Protein AF-A0A938BAH7-F1 (afdb_monomer_lite)

Sequence (64 aa):
MEPQGFRGIWIYEGVEYEDELIRFVLDVEDTPETEAFFREYKELLKERCKQLDLWMTLHPIRIF

Radius of gyration: 13.94 Å; chains: 1; bounding box: 30×31×38 Å

Structure (mmCIF, N/CA/C/O backbone):
data_AF-A0A938BAH7-F1
#
_entry.id   AF-A0A938BAH7-F1
#
loop_
_atom_site.group_PDB
_atom_site.id
_atom_site.type_symbol
_atom_site.label_atom_id
_atom_site.label_alt_id
_atom_site.label_comp_id
_atom_site.label_asym_id
_atom_site.label_entity_id
_atom_site.label_seq_id
_atom_site.pdbx_PDB_ins_code
_atom_site.Cartn_x
_atom_site.Cartn_y
_atom_site.Cartn_z
_atom_site.occupancy
_atom_site.B_iso_or_equiv
_atom_site.auth_seq_id
_atom_site.auth_comp_id
_atom_site.auth_asym_id
_atom_site.auth_atom_id
_atom_site.pdbx_PDB_model_num
ATOM 1 N N . MET A 1 1 ? -8.604 -1.849 -14.622 1.00 56.53 1 MET A N 1
ATOM 2 C CA . MET A 1 1 ? -9.030 -2.697 -13.493 1.00 56.53 1 MET A CA 1
ATOM 3 C C . MET A 1 1 ? -9.896 -1.842 -12.584 1.00 56.53 1 MET A C 1
ATOM 5 O O . MET A 1 1 ? -9.512 -0.703 -12.351 1.00 56.53 1 MET A O 1
ATOM 9 N N . GLU A 1 2 ? -11.059 -2.320 -12.148 1.00 57.25 2 GLU A N 1
ATOM 10 C CA . GLU A 1 2 ? -11.951 -1.544 -11.272 1.00 57.25 2 GLU A CA 1
ATOM 11 C C . GLU A 1 2 ? -11.669 -1.860 -9.791 1.00 57.25 2 GLU A C 1
ATOM 13 O O . GLU A 1 2 ? -11.400 -3.023 -9.472 1.00 57.25 2 GLU A O 1
ATOM 18 N N . PRO A 1 3 ? -11.689 -0.856 -8.893 1.00 68.75 3 PRO A N 1
ATOM 19 C CA . PRO A 1 3 ? -11.508 -1.075 -7.462 1.00 68.75 3 PRO A CA 1
ATOM 20 C C . PRO A 1 3 ? -12.596 -1.994 -6.897 1.00 68.75 3 PRO A C 1
ATOM 22 O O . PRO A 1 3 ? -13.783 -1.789 -7.145 1.00 68.75 3 PRO A O 1
ATOM 25 N N . GLN A 1 4 ? -12.191 -2.996 -6.115 1.00 68.75 4 GLN A N 1
ATOM 26 C CA . GLN A 1 4 ? -13.114 -3.916 -5.445 1.00 68.75 4 GLN A CA 1
ATOM 27 C C . GLN A 1 4 ? -13.262 -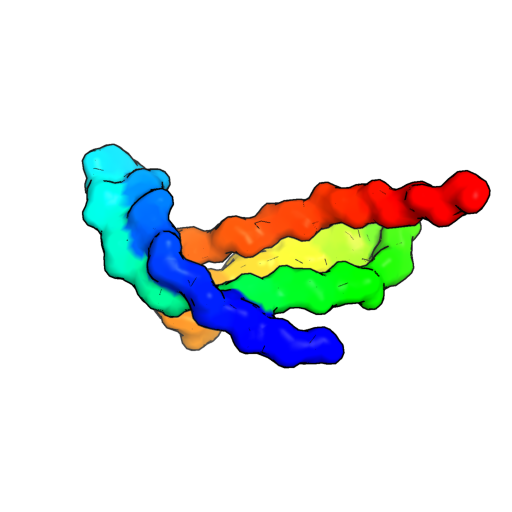3.523 -3.973 1.00 68.75 4 GLN A C 1
ATOM 29 O O . GLN A 1 4 ? -12.258 -3.371 -3.273 1.00 68.75 4 GLN A O 1
ATOM 34 N N . GLY A 1 5 ? -14.507 -3.365 -3.514 1.00 72.06 5 GLY A N 1
ATOM 35 C CA . GLY A 1 5 ? -14.827 -3.187 -2.097 1.00 72.06 5 GLY A CA 1
ATOM 36 C C . GLY A 1 5 ? -14.687 -4.504 -1.327 1.00 72.06 5 GLY A C 1
ATOM 37 O O . GLY A 1 5 ? -15.103 -5.556 -1.814 1.00 72.06 5 GLY A O 1
ATOM 38 N N . PHE A 1 6 ? -14.101 -4.456 -0.135 1.00 76.75 6 PHE A N 1
ATOM 39 C CA . PHE A 1 6 ? -13.870 -5.607 0.733 1.00 76.75 6 PHE A CA 1
ATOM 40 C C . PHE A 1 6 ? -14.137 -5.230 2.190 1.00 76.75 6 PHE A C 1
ATOM 42 O O . PHE A 1 6 ? -13.590 -4.252 2.684 1.00 76.75 6 PHE A O 1
ATOM 49 N N . ARG A 1 7 ? -14.940 -6.023 2.903 1.00 81.88 7 ARG A N 1
ATOM 50 C CA . ARG A 1 7 ? -15.156 -5.826 4.340 1.00 81.88 7 ARG A CA 1
ATOM 51 C C . ARG A 1 7 ? -14.040 -6.523 5.110 1.00 81.88 7 ARG A C 1
ATOM 53 O O . ARG A 1 7 ? -13.925 -7.746 5.042 1.00 81.88 7 ARG A O 1
ATOM 60 N N . GLY A 1 8 ? -13.197 -5.745 5.779 1.00 82.94 8 GLY A N 1
ATOM 61 C CA . GLY A 1 8 ? -12.008 -6.232 6.470 1.00 82.94 8 GLY A CA 1
ATOM 62 C C . GLY A 1 8 ? -12.086 -6.015 7.973 1.00 82.94 8 GLY A C 1
ATOM 63 O O . GLY A 1 8 ? -12.523 -4.961 8.424 1.00 82.94 8 GLY A O 1
ATOM 64 N N . ILE A 1 9 ? -11.619 -7.006 8.732 1.00 86.44 9 ILE A N 1
ATOM 65 C CA . ILE A 1 9 ? -11.327 -6.863 10.160 1.00 86.44 9 ILE A CA 1
ATOM 66 C C . ILE A 1 9 ? -9.808 -6.837 10.311 1.00 86.44 9 ILE A C 1
ATOM 68 O O . ILE A 1 9 ? -9.121 -7.709 9.773 1.00 86.44 9 ILE A O 1
ATOM 72 N N . TRP A 1 10 ? -9.275 -5.841 11.012 1.00 85.44 10 TRP A N 1
ATOM 73 C CA . TRP A 1 10 ? -7.838 -5.695 11.242 1.00 85.44 10 TRP A CA 1
ATOM 74 C C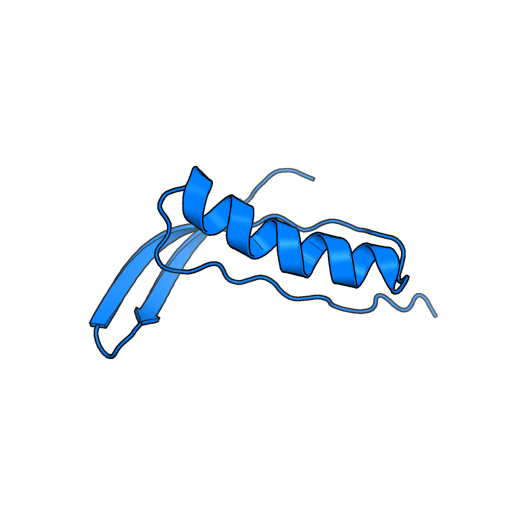 . TRP A 1 10 ? -7.549 -5.223 12.668 1.00 85.44 10 TRP A C 1
ATOM 76 O O . TRP A 1 10 ? -8.388 -4.600 13.311 1.00 85.44 10 TRP A O 1
ATOM 86 N N . ILE A 1 11 ? -6.363 -5.562 13.182 1.00 85.50 11 ILE A N 1
ATOM 87 C CA . ILE A 1 11 ? -5.939 -5.210 14.542 1.00 85.50 11 ILE A CA 1
ATOM 88 C C . ILE A 1 11 ? -4.793 -4.211 14.460 1.00 85.50 11 ILE A C 1
ATOM 90 O O . ILE A 1 11 ? -3.791 -4.469 13.791 1.00 85.50 11 ILE A O 1
ATOM 94 N N . TYR A 1 12 ? -4.909 -3.112 15.198 1.00 84.88 12 TYR A N 1
ATOM 95 C CA . TYR A 1 12 ? -3.853 -2.118 15.341 1.00 84.88 12 TYR A CA 1
ATOM 96 C C . TYR A 1 12 ? -3.742 -1.671 16.788 1.00 84.88 12 TYR A C 1
ATOM 98 O O . TYR A 1 12 ? -4.739 -1.340 17.425 1.00 84.88 12 TYR A O 1
ATOM 106 N N . GLU A 1 13 ? -2.522 -1.748 17.324 1.00 88.50 13 GLU A N 1
ATOM 107 C CA . GLU A 1 13 ? -2.226 -1.496 18.743 1.00 88.50 13 GLU A CA 1
ATOM 108 C C . GLU A 1 13 ? -3.153 -2.264 19.711 1.00 88.50 13 GLU A C 1
ATOM 110 O O . GLU A 1 13 ? -3.488 -1.798 20.796 1.00 88.50 13 GLU A O 1
ATOM 115 N N . GLY A 1 14 ? -3.571 -3.476 19.320 1.00 89.94 14 GLY A N 1
ATOM 116 C CA . GLY A 1 14 ? -4.444 -4.341 20.122 1.00 89.94 14 GLY A CA 1
ATOM 117 C C . GLY A 1 14 ? -5.937 -4.001 20.056 1.00 89.94 14 GLY A C 1
ATOM 118 O O . GLY A 1 14 ? -6.727 -4.678 20.709 1.00 89.94 14 GLY A O 1
ATOM 119 N N . VAL A 1 15 ? -6.332 -3.000 19.265 1.00 89.94 15 VAL A N 1
ATOM 120 C CA . VAL A 1 15 ? -7.734 -2.661 18.993 1.00 89.94 15 VAL A CA 1
ATOM 121 C C . VAL A 1 15 ? -8.157 -3.289 17.670 1.00 89.94 15 VAL A C 1
ATOM 123 O O . VAL A 1 15 ? -7.429 -3.202 16.683 1.00 89.94 15 VAL A O 1
ATOM 126 N N . GLU A 1 16 ? -9.322 -3.930 17.660 1.00 90.31 16 GLU A N 1
ATOM 127 C CA . GLU A 1 16 ? -9.942 -4.472 16.452 1.00 90.31 16 GLU A CA 1
ATOM 128 C C . GLU A 1 16 ? -10.766 -3.390 15.746 1.00 90.31 16 GLU A C 1
ATOM 130 O O . GLU A 1 16 ? -11.531 -2.658 16.377 1.00 90.31 16 GLU A O 1
ATOM 135 N N . TYR A 1 17 ? -10.607 -3.309 14.431 1.00 86.38 17 TYR A N 1
ATOM 136 C CA . TYR A 1 17 ? -11.289 -2.375 13.553 1.00 86.38 17 TYR A CA 1
ATOM 137 C C . TYR A 1 17 ? -12.011 -3.151 12.458 1.00 86.38 17 TYR A C 1
ATOM 139 O O . TYR A 1 17 ? -11.438 -4.052 11.845 1.00 86.38 17 TYR A O 1
ATOM 147 N N . GLU A 1 18 ? -13.252 -2.764 12.187 1.00 88.81 18 GLU A N 1
ATOM 148 C CA . GLU A 1 18 ? -14.039 -3.246 11.058 1.00 88.81 18 GLU A CA 1
ATOM 149 C C . GLU A 1 18 ? -14.184 -2.107 10.045 1.00 88.81 18 GLU A C 1
ATOM 151 O O . GLU A 1 18 ? -14.589 -1.006 10.419 1.00 88.81 18 GLU A O 1
ATOM 156 N N . ASP A 1 19 ? -13.829 -2.355 8.782 1.00 84.75 19 ASP A N 1
ATOM 157 C CA . ASP A 1 19 ? -13.793 -1.312 7.751 1.00 84.75 19 ASP A CA 1
ATOM 158 C C . ASP A 1 19 ? -14.236 -1.821 6.367 1.00 84.75 19 ASP A C 1
ATOM 160 O O . ASP A 1 19 ? -14.136 -3.012 6.045 1.00 84.75 19 ASP A O 1
ATOM 164 N N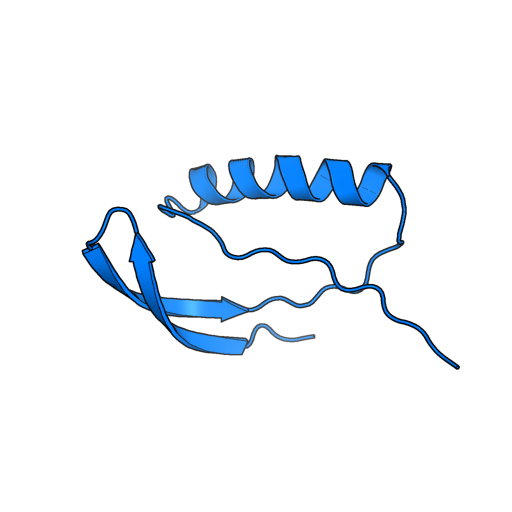 . GLU A 1 20 ? -14.710 -0.896 5.534 1.00 85.12 20 GLU A N 1
ATOM 165 C CA . GLU A 1 20 ? -14.963 -1.105 4.111 1.00 85.12 20 GLU A CA 1
ATOM 166 C C . GLU A 1 20 ? -13.745 -0.638 3.310 1.00 85.12 20 GLU A C 1
ATOM 168 O O . GLU A 1 20 ? -13.554 0.537 2.999 1.00 85.12 20 GLU A O 1
ATOM 173 N N . LEU A 1 21 ? -12.895 -1.596 2.964 1.00 83.44 21 LEU A N 1
ATOM 174 C CA . LEU A 1 21 ? -11.639 -1.361 2.276 1.00 83.44 21 LEU A CA 1
ATOM 175 C C . LEU A 1 21 ? -11.841 -1.342 0.764 1.00 83.44 21 LEU A C 1
ATOM 177 O O . LEU A 1 21 ? -12.588 -2.144 0.203 1.00 83.44 21 LEU A O 1
ATOM 181 N N . ILE A 1 22 ? -11.092 -0.479 0.084 1.00 84.38 22 ILE A N 1
ATOM 182 C CA . ILE A 1 22 ? -10.973 -0.508 -1.373 1.00 84.38 22 ILE A CA 1
ATOM 183 C C . ILE A 1 22 ? -9.629 -1.131 -1.734 1.00 84.38 22 ILE A C 1
ATOM 185 O O . ILE A 1 22 ? -8.576 -0.633 -1.333 1.00 84.38 22 ILE A O 1
ATOM 189 N N . ARG A 1 23 ? -9.653 -2.205 -2.528 1.00 87.31 23 ARG A N 1
ATOM 190 C CA . ARG A 1 23 ? -8.438 -2.850 -3.029 1.00 87.31 23 ARG A CA 1
ATOM 191 C C . ARG A 1 23 ? -8.112 -2.388 -4.445 1.00 87.31 23 ARG A C 1
ATOM 193 O O . ARG A 1 23 ? -8.916 -2.545 -5.364 1.00 87.31 23 ARG A O 1
ATOM 200 N N . PHE A 1 24 ? -6.880 -1.918 -4.620 1.00 87.50 24 PHE A N 1
ATOM 201 C CA . PHE A 1 24 ? -6.265 -1.665 -5.920 1.00 87.50 24 PHE A CA 1
ATOM 202 C C . PHE A 1 24 ? -5.201 -2.729 -6.203 1.00 87.50 24 PHE A C 1
ATOM 204 O O . PHE A 1 24 ? -4.470 -3.140 -5.303 1.00 87.50 24 PHE A O 1
ATOM 211 N N . VAL A 1 25 ? -5.115 -3.175 -7.455 1.00 89.62 25 VAL A N 1
ATOM 212 C CA . VAL A 1 25 ? -3.997 -3.981 -7.964 1.00 89.62 25 VAL A CA 1
ATOM 213 C C . VAL A 1 25 ? -3.474 -3.261 -9.194 1.00 89.62 25 VAL A C 1
ATOM 215 O O . VAL A 1 25 ? -4.256 -2.848 -10.054 1.00 89.62 25 VAL A O 1
ATOM 218 N N . LEU A 1 26 ? -2.166 -3.046 -9.213 1.00 89.62 26 LEU A N 1
ATOM 219 C CA . LEU A 1 26 ? -1.465 -2.280 -10.228 1.00 89.62 26 LEU A CA 1
ATOM 220 C C . LEU A 1 26 ? -0.312 -3.137 -10.732 1.00 89.62 26 LEU A C 1
ATOM 222 O O . LEU A 1 26 ? 0.490 -3.611 -9.928 1.00 89.62 26 LEU A O 1
ATOM 226 N N . ASP A 1 27 ? -0.231 -3.296 -12.046 1.00 91.12 27 ASP A N 1
ATOM 227 C CA . ASP A 1 27 ? 0.933 -3.887 -12.692 1.00 91.12 27 ASP A CA 1
ATOM 228 C C . ASP A 1 27 ? 1.940 -2.768 -12.954 1.00 91.12 27 ASP A C 1
ATOM 230 O O . ASP A 1 27 ? 1.615 -1.759 -13.587 1.00 91.12 27 ASP A O 1
ATOM 234 N N . VAL A 1 28 ? 3.146 -2.924 -12.417 1.00 90.88 28 VAL A N 1
ATOM 235 C CA . VAL A 1 28 ? 4.217 -1.925 -12.478 1.00 90.88 28 VAL A CA 1
ATOM 236 C C . VAL A 1 28 ? 5.539 -2.599 -12.822 1.00 90.88 28 VAL A C 1
ATOM 238 O O . VAL A 1 28 ? 5.692 -3.808 -12.638 1.00 90.88 28 VAL A O 1
ATOM 241 N N . GLU A 1 29 ? 6.492 -1.825 -13.337 1.00 92.19 29 GLU A N 1
ATOM 242 C CA . GLU A 1 29 ? 7.839 -2.330 -13.604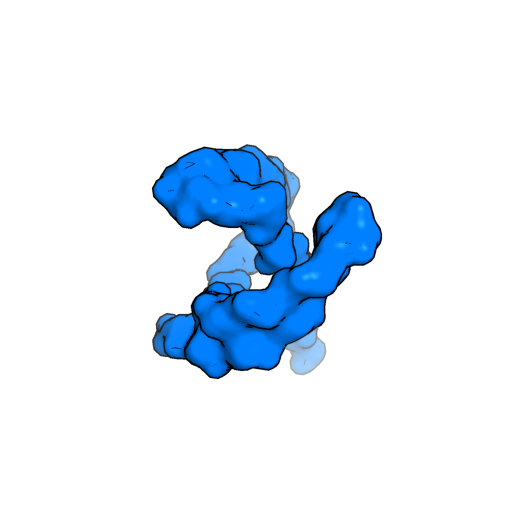 1.00 92.19 29 GLU A CA 1
ATOM 243 C C . GLU A 1 29 ? 8.564 -2.666 -12.291 1.00 92.19 29 GLU A C 1
ATOM 245 O O . GLU A 1 29 ? 8.510 -1.905 -11.324 1.00 92.19 29 GLU A O 1
ATOM 250 N N . ASP A 1 30 ? 9.255 -3.808 -12.259 1.00 90.94 30 ASP A N 1
ATOM 251 C CA . ASP A 1 30 ? 10.037 -4.251 -11.099 1.00 90.94 30 ASP A CA 1
ATOM 252 C C . ASP A 1 30 ? 11.411 -3.564 -11.102 1.00 90.94 30 ASP A C 1
ATOM 254 O O . ASP A 1 30 ? 12.407 -4.108 -11.586 1.00 90.94 30 ASP A O 1
ATOM 258 N N . THR A 1 31 ? 11.435 -2.315 -10.629 1.00 94.00 31 THR A N 1
ATOM 259 C CA . THR A 1 31 ? 12.650 -1.501 -10.511 1.00 94.00 31 THR A CA 1
ATOM 260 C C . THR A 1 31 ? 12.835 -0.961 -9.090 1.00 94.00 31 THR A C 1
ATOM 262 O O . THR A 1 31 ? 11.845 -0.720 -8.386 1.00 94.00 31 THR A O 1
ATOM 265 N N . PRO A 1 32 ? 14.086 -0.701 -8.655 1.00 94.19 32 PRO A N 1
ATOM 266 C CA . PRO A 1 32 ? 14.354 -0.071 -7.361 1.00 94.19 32 PRO A CA 1
ATOM 267 C C . PRO A 1 32 ? 13.637 1.276 -7.180 1.00 94.19 32 PRO A C 1
ATOM 269 O O . PRO A 1 32 ? 13.196 1.606 -6.080 1.00 94.19 32 PRO A O 1
ATOM 272 N N . GLU A 1 33 ? 13.489 2.048 -8.258 1.00 95.31 33 GLU A N 1
ATOM 273 C CA . GLU A 1 33 ? 12.796 3.336 -8.255 1.00 95.31 33 GLU A CA 1
ATOM 274 C C . GLU A 1 33 ? 11.296 3.174 -7.979 1.00 95.31 33 GLU A C 1
ATOM 276 O O . GLU A 1 33 ? 10.725 3.941 -7.202 1.00 95.31 33 GLU A O 1
ATOM 281 N N . THR A 1 34 ? 10.661 2.159 -8.573 1.00 93.50 34 THR A N 1
ATOM 282 C CA . THR A 1 34 ? 9.243 1.854 -8.343 1.00 93.50 34 THR A CA 1
ATOM 283 C C . THR A 1 34 ? 9.008 1.422 -6.899 1.00 93.50 34 THR A C 1
ATOM 285 O O . THR A 1 34 ? 8.067 1.890 -6.254 1.00 93.50 34 THR A O 1
ATOM 288 N N . GLU A 1 35 ? 9.887 0.581 -6.351 1.00 91.56 35 GLU A N 1
ATOM 289 C CA . GLU A 1 35 ? 9.806 0.175 -4.949 1.00 91.56 35 GLU A CA 1
ATOM 290 C C . GLU A 1 35 ? 9.934 1.381 -4.002 1.00 91.56 35 GLU A C 1
ATOM 292 O O . GLU A 1 35 ? 9.120 1.539 -3.086 1.00 91.56 35 GLU A O 1
ATOM 297 N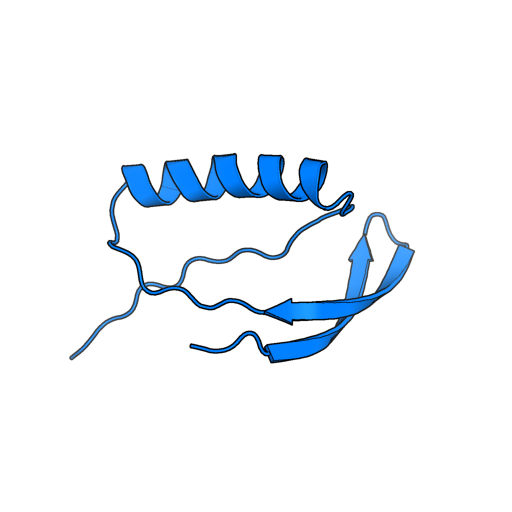 N . ALA A 1 36 ? 10.921 2.253 -4.235 1.00 94.44 36 ALA A N 1
ATOM 298 C CA . ALA A 1 36 ? 11.124 3.461 -3.439 1.00 94.44 36 ALA A CA 1
ATOM 299 C C . ALA A 1 36 ? 9.903 4.395 -3.499 1.00 94.44 36 ALA A C 1
ATOM 301 O O . ALA A 1 36 ? 9.418 4.840 -2.457 1.00 94.44 36 ALA A O 1
ATOM 302 N N . PHE A 1 37 ? 9.348 4.610 -4.696 1.00 95.00 37 PHE A N 1
ATOM 303 C CA . PHE A 1 37 ? 8.148 5.418 -4.887 1.00 95.00 37 PHE A CA 1
ATOM 304 C C . PHE A 1 37 ? 6.971 4.907 -4.049 1.00 95.00 37 PHE A C 1
ATOM 306 O O . PHE A 1 37 ? 6.356 5.683 -3.322 1.00 95.00 37 PHE A O 1
ATOM 313 N N . PHE A 1 38 ? 6.651 3.609 -4.106 1.00 93.88 38 PHE A N 1
ATOM 314 C CA . PHE A 1 38 ? 5.495 3.073 -3.378 1.00 93.88 38 PHE A CA 1
ATOM 315 C C . PHE A 1 38 ? 5.682 3.094 -1.857 1.00 93.88 38 PHE A C 1
ATOM 317 O O . PHE A 1 38 ? 4.705 3.294 -1.130 1.00 93.88 38 PHE A O 1
ATOM 324 N N . ARG A 1 39 ? 6.921 2.966 -1.364 1.00 92.19 39 ARG A N 1
ATOM 325 C CA . ARG A 1 39 ? 7.231 3.137 0.065 1.00 92.19 39 ARG A CA 1
ATOM 326 C C . ARG A 1 39 ? 6.910 4.552 0.547 1.00 92.19 39 ARG A C 1
ATOM 328 O O . ARG A 1 39 ? 6.245 4.701 1.569 1.00 92.19 39 ARG A O 1
ATOM 335 N N . GLU A 1 40 ? 7.327 5.573 -0.195 1.00 95.19 40 GLU A N 1
ATOM 336 C CA . GLU A 1 40 ? 7.031 6.976 0.132 1.00 95.19 40 GLU A CA 1
ATOM 337 C C . GLU A 1 40 ? 5.545 7.303 -0.061 1.00 95.19 40 GLU A C 1
ATOM 339 O O . GLU A 1 40 ? 4.911 7.958 0.772 1.00 95.19 40 GLU A O 1
ATOM 344 N N . TYR A 1 41 ? 4.959 6.794 -1.143 1.00 93.81 41 TYR A N 1
ATOM 345 C CA . TYR A 1 41 ? 3.562 7.020 -1.480 1.00 93.81 41 TYR A CA 1
ATOM 346 C C . TYR A 1 41 ? 2.606 6.423 -0.441 1.00 93.81 41 TYR A C 1
ATOM 348 O O . TYR A 1 41 ? 1.566 7.023 -0.164 1.00 93.81 41 TYR A O 1
ATOM 356 N N . LYS A 1 42 ? 2.961 5.294 0.193 1.00 92.38 42 LYS A N 1
ATOM 357 C CA . LYS A 1 42 ? 2.184 4.724 1.304 1.00 92.38 42 LYS A CA 1
ATOM 358 C C . LYS A 1 42 ? 2.004 5.732 2.444 1.00 92.38 42 LYS A C 1
ATOM 360 O O . LYS A 1 42 ? 0.881 5.910 2.915 1.00 92.38 42 LYS A O 1
ATOM 365 N N . GLU A 1 43 ? 3.069 6.402 2.878 1.00 92.88 43 GLU A N 1
ATOM 366 C CA . GLU A 1 43 ? 2.976 7.364 3.985 1.00 92.88 43 GLU A CA 1
ATOM 367 C C . GLU A 1 43 ? 2.169 8.606 3.589 1.00 92.88 43 GLU A C 1
ATOM 369 O O . GLU A 1 43 ? 1.320 9.065 4.355 1.00 92.88 43 GLU A O 1
ATOM 374 N N . LEU A 1 44 ? 2.326 9.077 2.347 1.00 94.69 44 LEU A N 1
ATOM 375 C CA . LEU A 1 44 ? 1.506 10.162 1.805 1.00 94.69 44 LEU A CA 1
ATOM 376 C C . LEU A 1 44 ? 0.010 9.806 1.778 1.00 94.69 44 LEU A C 1
ATOM 378 O O . LEU A 1 44 ? -0.840 10.651 2.067 1.00 94.69 44 LEU A O 1
ATOM 382 N N . LEU A 1 45 ? -0.334 8.568 1.416 1.00 92.81 45 LEU A N 1
ATOM 383 C CA . LEU A 1 45 ? -1.720 8.103 1.399 1.00 92.81 45 LEU A CA 1
ATOM 384 C C . LEU A 1 45 ? -2.312 8.008 2.806 1.00 92.81 45 LEU A C 1
ATOM 386 O O . LEU A 1 45 ? -3.462 8.409 2.988 1.00 92.81 45 LEU A O 1
ATOM 390 N N . LYS A 1 46 ? -1.548 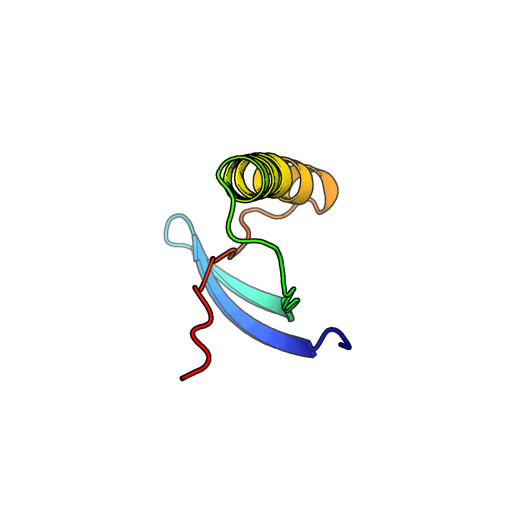7.538 3.802 1.00 91.75 46 LYS A N 1
ATOM 391 C CA . LYS A 1 46 ? -2.003 7.507 5.203 1.00 91.75 46 LYS A CA 1
ATOM 392 C C . LYS A 1 46 ? -2.422 8.898 5.673 1.00 91.75 46 LYS A C 1
ATOM 394 O O . LYS A 1 46 ? -3.522 9.062 6.200 1.00 91.75 46 LYS A O 1
ATOM 399 N N . GLU A 1 47 ? -1.601 9.911 5.390 1.00 93.44 47 GLU A N 1
ATOM 400 C CA . GLU A 1 47 ? -1.905 11.303 5.733 1.00 93.44 47 GLU A CA 1
ATOM 401 C C . GLU A 1 47 ? -3.134 11.829 4.974 1.00 93.44 47 GLU A C 1
ATOM 403 O O . GLU A 1 47 ? -4.077 12.344 5.579 1.00 93.44 47 GLU A O 1
ATOM 408 N N . ARG A 1 48 ? -3.166 11.665 3.645 1.00 93.94 48 ARG A N 1
ATOM 409 C CA . ARG A 1 48 ? -4.237 12.214 2.795 1.00 93.94 48 ARG A CA 1
ATOM 410 C C . ARG A 1 48 ? -5.598 11.581 3.058 1.00 93.94 48 ARG A C 1
ATOM 412 O O . ARG A 1 48 ? -6.609 12.281 3.039 1.00 93.94 48 ARG A O 1
ATOM 419 N N . CYS A 1 49 ? -5.627 10.275 3.293 1.00 88.62 49 CYS A N 1
ATOM 420 C CA . CYS A 1 49 ? -6.853 9.530 3.552 1.00 88.62 49 CYS A CA 1
ATOM 421 C C . CYS A 1 49 ? -7.227 9.507 5.039 1.00 88.62 49 CYS A C 1
ATOM 423 O O . CYS A 1 49 ? -8.283 8.974 5.372 1.00 88.62 49 CYS A O 1
ATOM 425 N N . LYS A 1 50 ? -6.396 10.089 5.920 1.00 88.31 50 LYS A N 1
ATOM 426 C CA . LYS A 1 50 ? -6.552 10.046 7.384 1.00 88.31 50 LYS A CA 1
ATOM 427 C C . LYS A 1 50 ? -6.720 8.614 7.905 1.00 88.31 50 LYS A C 1
ATOM 429 O O . LYS A 1 50 ? -7.523 8.358 8.798 1.00 88.31 50 LYS A O 1
ATOM 434 N N . GLN A 1 51 ? -5.977 7.693 7.304 1.00 84.38 51 GLN A N 1
ATOM 435 C CA . GLN A 1 51 ? -5.986 6.276 7.643 1.00 84.38 51 GLN A CA 1
ATOM 436 C C . GLN A 1 51 ? -4.930 6.005 8.714 1.00 84.38 51 GLN A C 1
ATOM 438 O O . GLN A 1 51 ? -3.820 6.535 8.643 1.00 84.38 51 GLN A O 1
ATOM 443 N N . LEU A 1 52 ? -5.275 5.179 9.702 1.00 84.62 52 LEU A N 1
ATOM 444 C CA . LEU A 1 52 ? -4.343 4.758 10.753 1.00 84.62 52 LEU A CA 1
ATOM 445 C C . LEU A 1 52 ? -3.204 3.903 10.165 1.00 84.62 52 LEU A C 1
ATOM 447 O O . LEU A 1 52 ? -2.037 4.113 10.496 1.00 84.62 52 LEU A O 1
ATOM 451 N N . ASP A 1 53 ? -3.525 3.001 9.233 1.00 84.12 53 ASP A N 1
ATOM 452 C CA . ASP A 1 53 ? -2.550 2.254 8.433 1.00 84.12 53 ASP A CA 1
ATOM 453 C C . ASP A 1 53 ? -3.128 1.885 7.054 1.00 84.12 53 ASP A C 1
ATOM 455 O O . ASP A 1 53 ? -4.318 2.045 6.789 1.00 84.12 53 ASP A O 1
ATOM 459 N N . LEU A 1 54 ? -2.267 1.404 6.157 1.00 85.88 54 LEU A N 1
ATOM 460 C CA . LEU A 1 54 ? -2.617 0.894 4.836 1.00 85.88 54 LEU A CA 1
ATOM 461 C C . LEU A 1 54 ? -1.894 -0.425 4.569 1.00 85.88 54 LEU A C 1
ATOM 463 O O . LEU A 1 54 ? -0.669 -0.522 4.697 1.00 85.88 54 LEU A O 1
ATOM 467 N N . TRP A 1 55 ? -2.628 -1.425 4.091 1.00 86.00 55 TRP A N 1
ATOM 468 C CA . TRP A 1 55 ? -2.015 -2.644 3.579 1.00 86.00 55 TRP A CA 1
ATOM 469 C C . TRP A 1 55 ? -1.510 -2.411 2.150 1.00 86.00 55 TRP A C 1
ATOM 471 O O . TRP A 1 55 ? -2.296 -2.162 1.239 1.00 86.00 55 TRP A O 1
ATOM 481 N N . MET A 1 56 ? -0.199 -2.530 1.938 1.00 90.19 56 MET A N 1
ATOM 482 C CA . MET A 1 56 ? 0.430 -2.445 0.617 1.00 90.19 56 MET A CA 1
ATOM 483 C C . MET A 1 56 ? 1.472 -3.553 0.487 1.00 90.19 56 MET A C 1
ATOM 485 O O . MET A 1 56 ? 2.340 -3.690 1.348 1.00 90.19 56 MET A O 1
ATOM 489 N N . THR A 1 57 ? 1.376 -4.353 -0.572 1.00 89.31 57 THR A N 1
ATOM 490 C CA . THR A 1 57 ? 2.302 -5.457 -0.847 1.00 89.31 57 THR A CA 1
ATOM 491 C C . THR A 1 57 ? 2.740 -5.438 -2.301 1.00 89.31 57 THR A C 1
ATOM 493 O O . THR A 1 57 ? 1.967 -5.082 -3.189 1.00 89.31 57 THR A O 1
ATOM 496 N N . LEU A 1 58 ? 3.985 -5.848 -2.533 1.00 88.50 58 LEU A N 1
ATOM 497 C CA . LEU A 1 58 ? 4.538 -6.085 -3.861 1.00 88.50 58 LEU A CA 1
ATOM 498 C C . LEU A 1 58 ? 4.604 -7.594 -4.096 1.00 88.50 58 LEU A C 1
ATOM 500 O O . LEU A 1 58 ? 5.055 -8.347 -3.230 1.00 88.50 58 LEU A O 1
ATOM 504 N N . HIS A 1 59 ? 4.147 -8.033 -5.265 1.00 87.50 59 HIS A N 1
ATOM 505 C CA . HIS A 1 59 ? 4.204 -9.431 -5.676 1.00 87.50 59 HIS A CA 1
ATOM 506 C C . HIS A 1 59 ? 4.854 -9.513 -7.060 1.00 87.50 59 HIS A C 1
ATOM 508 O O . HIS A 1 59 ? 4.270 -8.998 -8.012 1.00 87.50 59 HIS A O 1
ATOM 514 N N . PRO A 1 60 ? 6.032 -10.149 -7.203 1.00 85.50 60 PRO A N 1
ATOM 515 C CA . PRO A 1 60 ? 6.653 -10.307 -8.509 1.00 85.50 60 PRO A CA 1
ATOM 516 C C . PRO A 1 60 ? 5.805 -11.249 -9.367 1.00 85.50 60 PRO A C 1
ATOM 518 O O . PRO A 1 60 ? 5.546 -12.393 -8.982 1.00 85.50 60 PRO A O 1
ATOM 521 N N . ILE A 1 61 ? 5.386 -10.780 -10.540 1.00 84.06 61 ILE A N 1
ATOM 522 C CA . ILE A 1 61 ? 4.647 -11.590 -11.509 1.00 84.06 61 ILE A CA 1
ATOM 523 C C . ILE A 1 61 ? 5.659 -12.251 -12.447 1.00 84.06 61 ILE A C 1
ATOM 525 O O . ILE A 1 61 ? 6.444 -11.576 -13.108 1.00 84.06 61 ILE A O 1
ATOM 529 N N . ARG A 1 62 ? 5.654 -13.586 -12.508 1.00 79.25 62 ARG A N 1
ATOM 530 C CA . ARG A 1 62 ? 6.476 -14.365 -13.446 1.00 79.25 62 ARG A CA 1
ATOM 531 C C . ARG A 1 62 ? 5.571 -15.016 -14.482 1.00 79.25 62 ARG A C 1
ATOM 533 O O . ARG A 1 62 ? 4.693 -15.794 -14.117 1.00 79.25 62 ARG A O 1
ATOM 540 N N . ILE A 1 63 ? 5.798 -14.706 -15.753 1.00 79.88 63 ILE A N 1
ATOM 541 C CA . ILE A 1 63 ? 5.149 -15.372 -16.884 1.00 79.88 63 ILE A CA 1
ATOM 542 C C . ILE A 1 63 ? 6.146 -16.426 -17.378 1.00 79.88 63 ILE A C 1
ATOM 544 O O . ILE A 1 63 ? 7.253 -16.068 -17.780 1.00 79.88 63 ILE A O 1
ATOM 548 N N . PHE A 1 64 ? 5.796 -17.704 -17.241 1.00 71.06 64 PHE A N 1
ATOM 549 C CA . PHE A 1 64 ? 6.584 -18.836 -17.739 1.00 71.06 64 PHE A CA 1
ATOM 550 C C . PHE A 1 64 ? 6.149 -19.216 -19.152 1.00 71.06 64 PHE A C 1
ATOM 552 O O . PHE A 1 64 ? 4.933 -19.103 -19.431 1.00 71.06 64 PHE A O 1
#

pLDDT: mean 86.56, std 8.13, range [56.53, 95.31]

Foldseek 3Di:
DDWDWDFDWDADPRDIDTDTDTDDDDDDDPDPVVVVVVVVVQVVCCVVVVNPHDDDDDDDDDDD

Secondary structure (DSSP, 8-state):
-PPEEEEEEEEETTEEEEEEEEE--------HHHHHHHHHHHHHHHHHHT-S------------